Protein AF-A0A2G9F068-F1 (afdb_monomer)

Sequence (150 aa):
WYRDNKIIYKGRNAAIDIEVYILIDDNSIQNKVINFDNELIIAIENDRDIVKKQYQSYKEIEIFYPTNEEIKEKKNIGDIQREIFSNLLEKKIALNNLEKLKVIISNSMKIFHELSIYLLVYIIDKILIEKFTEGKEIKMFMIFSNELAE

Solvent-accessible surface area (backbone atoms only — not comparable to full-atom values): 8953 Å² total; per-residue (Å²): 121,52,75,53,79,45,79,45,70,70,75,95,48,85,40,80,47,74,53,76,50,77,83,71,65,65,78,63,47,60,97,58,89,81,89,75,71,65,46,81,43,81,46,36,53,87,44,44,70,58,56,62,63,51,70,66,91,32,50,77,46,80,45,65,71,72,50,72,83,79,53,72,88,79,95,55,63,55,64,53,50,46,53,52,43,50,52,50,53,50,48,64,52,67,73,48,86,60,56,46,36,30,39,37,34,44,59,35,52,62,45,46,74,60,32,58,58,71,56,55,52,50,54,50,52,51,50,47,50,52,34,48,54,72,72,25,37,38,43,36,34,39,28,26,58,77,63,78,80,128

Foldseek 3Di:
DDWDWDFDPPDPDTDIDIDDDDDDPCVLCPPPDQPAAADEAEAAPVCVVVLCPPPVVAAEDEAEQDDVVLQDDDPPRLVSSLVSSLCVVCVVLVVDPDQGHEYEYPQVVVVCVSPPPVSVVVSVVVSSNVCVSVNHHYYYYYYHYPDPDD

Secondary str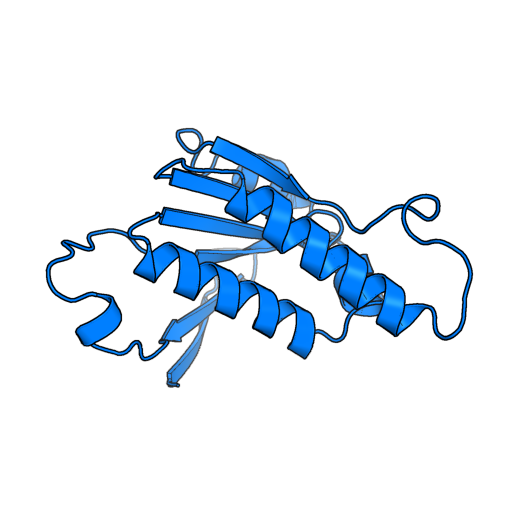ucture (DSSP, 8-state):
-EEEEEEEEETTEEEEEEEEE----HHHHTT-------EEEEEEGGGHHHHHHTTTTSEEEEE-PPPTTTSPPPS-HHHHHHHHHHHHHHHHHHT---SEEEEEE--HHHHHHHS-HHHHHHHHHHHHHHHHHTT-EEEEEEEE-SS---

Organism: NCBI:txid76859

pLDDT: mean 76.11, std 14.6, range [32.03, 93.12]

Nearest PDB structures (foldseek):
  8fwj-assembly1_A  TM=5.158E-01  e=3.116E-01  Cereibacter sphaeroides
  4dug-assembly1_F  TM=5.198E-01  e=4.311E-01  Synechococcus elongatus PCC 7942 = FACHB-805
  7wdc-assembly1_A  TM=4.248E-01  e=2.252E-01  Synechococcus elongatus PCC 7942 = FACHB-805
  8dba-assembly1_K  TM=4.323E-01  e=2.403E-01  Cereibacter sphaeroides
  7s65-assembly1_F  TM=4.777E-01  e=4.909E-01  Synechococcus elongatus

Structure (mmCIF, N/CA/C/O backbone):
data_AF-A0A2G9F068-F1
#
_entry.id   AF-A0A2G9F068-F1
#
loop_
_atom_site.group_PDB
_atom_site.id
_atom_site.type_symbol
_atom_site.label_atom_id
_atom_site.label_alt_id
_atom_site.label_comp_id
_atom_site.label_asym_id
_atom_site.label_entity_id
_atom_site.label_seq_id
_atom_site.pdbx_PDB_ins_code
_atom_site.Cartn_x
_atom_site.Cartn_y
_atom_site.Cartn_z
_atom_site.occupancy
_atom_site.B_iso_or_equiv
_atom_site.auth_seq_id
_atom_site.auth_comp_id
_atom_site.auth_asym_id
_atom_site.auth_atom_id
_atom_site.pdbx_PDB_model_num
ATOM 1 N N . TRP A 1 1 ? -5.484 -18.565 4.789 1.00 40.03 1 TRP A N 1
ATOM 2 C CA . TRP A 1 1 ? -5.149 -18.173 3.410 1.00 40.03 1 TRP A CA 1
ATOM 3 C C . TRP A 1 1 ? -6.178 -18.770 2.467 1.00 40.03 1 TRP A C 1
ATOM 5 O O . TRP A 1 1 ? -6.147 -19.972 2.234 1.00 40.03 1 TRP A O 1
ATOM 15 N N . TYR A 1 2 ? -7.111 -17.957 1.979 1.00 32.03 2 TYR A N 1
ATOM 16 C CA . TYR A 1 2 ? -7.988 -18.299 0.856 1.00 32.03 2 TYR A CA 1
ATOM 17 C C . TYR A 1 2 ? -7.828 -17.179 -0.174 1.00 32.03 2 TYR A C 1
ATOM 19 O O . TYR A 1 2 ? -7.865 -16.005 0.198 1.00 32.03 2 TYR A O 1
ATOM 27 N N . ARG A 1 3 ? -7.547 -17.539 -1.427 1.00 36.66 3 ARG A N 1
ATOM 28 C CA . ARG A 1 3 ? -7.298 -16.595 -2.520 1.00 36.66 3 ARG A CA 1
ATOM 29 C C . ARG A 1 3 ? -8.300 -16.902 -3.618 1.00 36.66 3 ARG A C 1
ATOM 31 O O . ARG A 1 3 ? -8.173 -17.942 -4.264 1.00 36.66 3 ARG A O 1
ATOM 38 N N . ASP A 1 4 ? -9.275 -16.022 -3.800 1.00 37.97 4 ASP A N 1
ATOM 39 C CA . ASP A 1 4 ? -10.173 -16.085 -4.948 1.00 37.97 4 ASP A CA 1
ATOM 40 C C . ASP A 1 4 ? -9.622 -15.145 -6.025 1.00 37.97 4 ASP A C 1
ATOM 42 O O . ASP A 1 4 ? -9.428 -13.951 -5.795 1.00 37.97 4 ASP A O 1
ATOM 46 N N . ASN A 1 5 ? -9.264 -15.703 -7.179 1.00 41.88 5 ASN A N 1
ATOM 47 C CA . ASN A 1 5 ? -8.750 -14.933 -8.306 1.00 41.88 5 ASN A CA 1
ATOM 48 C C . ASN A 1 5 ? -9.855 -14.875 -9.355 1.00 41.88 5 ASN A C 1
ATOM 50 O O . ASN A 1 5 ? -10.078 -15.861 -10.066 1.00 41.88 5 ASN A O 1
ATOM 54 N N . LYS A 1 6 ? -10.519 -13.727 -9.498 1.00 38.78 6 LYS A N 1
ATOM 55 C CA . LYS A 1 6 ? -11.554 -13.549 -10.515 1.00 38.78 6 LYS A CA 1
ATOM 56 C C . LYS A 1 6 ? -11.102 -12.513 -11.534 1.00 38.78 6 LYS A C 1
ATOM 58 O O . LYS A 1 6 ? -10.928 -11.337 -11.234 1.00 38.78 6 LYS A O 1
ATOM 63 N N . ILE A 1 7 ? -10.930 -12.946 -12.780 1.00 43.72 7 ILE A N 1
ATOM 64 C CA . ILE A 1 7 ? -10.755 -12.012 -13.896 1.00 43.72 7 ILE A CA 1
ATOM 65 C C . ILE A 1 7 ? -12.129 -11.402 -14.180 1.00 43.72 7 ILE A C 1
ATOM 67 O O . ILE A 1 7 ? -13.059 -12.117 -14.561 1.00 43.72 7 ILE A O 1
ATOM 71 N N . ILE A 1 8 ? -12.271 -10.091 -13.981 1.00 44.38 8 ILE A N 1
ATOM 72 C CA . ILE A 1 8 ? -13.514 -9.365 -14.251 1.00 44.38 8 ILE A CA 1
ATOM 73 C C . ILE A 1 8 ? -13.273 -8.436 -15.438 1.00 44.38 8 ILE A C 1
ATOM 75 O O . ILE A 1 8 ? -12.503 -7.480 -15.372 1.00 44.38 8 ILE A O 1
ATOM 79 N N . TYR A 1 9 ? -13.980 -8.682 -16.538 1.00 38.69 9 TYR A N 1
ATOM 80 C CA . TYR A 1 9 ? -14.000 -7.764 -17.673 1.00 38.69 9 TYR A CA 1
ATOM 81 C C . TYR A 1 9 ? -14.960 -6.603 -17.386 1.00 38.69 9 TYR A C 1
ATOM 83 O O . TYR A 1 9 ? -16.165 -6.701 -17.624 1.00 38.69 9 TYR A O 1
ATOM 91 N N . LYS A 1 10 ? -14.435 -5.479 -16.883 1.00 45.28 10 LYS A N 1
ATOM 92 C CA . LYS A 1 10 ? -15.170 -4.204 -16.823 1.00 45.28 10 LYS A CA 1
ATOM 93 C C . LYS A 1 10 ? -14.991 -3.459 -18.157 1.00 45.28 10 LYS A C 1
ATOM 95 O O . LYS A 1 10 ? -14.182 -2.545 -18.275 1.00 45.28 10 LYS A O 1
ATOM 100 N N . GLY A 1 11 ? -15.739 -3.858 -19.190 1.00 61.34 11 GLY A N 1
ATOM 101 C CA . GLY A 1 11 ? -15.686 -3.228 -20.522 1.00 61.34 11 GLY A CA 1
ATOM 102 C C . GLY A 1 11 ? -14.515 -3.714 -21.394 1.00 61.34 11 GLY A C 1
ATOM 103 O O . GLY A 1 11 ? -14.307 -4.917 -21.512 1.00 61.34 11 GLY A O 1
ATOM 104 N N . ARG A 1 12 ? -13.773 -2.798 -22.049 1.00 43.53 12 ARG A N 1
ATOM 105 C CA . ARG A 1 12 ? -12.632 -3.131 -22.943 1.00 43.53 12 ARG A CA 1
ATOM 106 C C . ARG A 1 12 ? -11.307 -3.417 -22.222 1.00 43.53 12 ARG A C 1
ATOM 108 O O . ARG A 1 12 ? -10.381 -3.888 -22.873 1.00 43.53 12 ARG A O 1
ATOM 115 N N . ASN A 1 13 ? -11.215 -3.160 -20.919 1.00 47.53 13 ASN A N 1
ATOM 116 C CA . ASN A 1 13 ? -9.987 -3.370 -20.158 1.00 47.53 13 ASN A CA 1
ATOM 117 C C . ASN A 1 13 ? -10.151 -4.612 -19.279 1.00 47.53 13 ASN A C 1
ATOM 119 O O . ASN A 1 13 ? -11.079 -4.692 -18.471 1.00 47.53 13 ASN A O 1
ATOM 123 N N . ALA A 1 14 ? -9.267 -5.593 -19.459 1.00 50.03 14 ALA A N 1
ATOM 124 C CA . ALA A 1 14 ? -9.176 -6.721 -18.545 1.00 50.03 14 ALA A CA 1
ATOM 125 C C . ALA A 1 14 ? -8.676 -6.198 -17.193 1.00 50.03 14 ALA A C 1
ATOM 127 O O . ALA A 1 14 ? -7.595 -5.619 -17.120 1.00 50.03 14 ALA A O 1
ATOM 128 N N . ALA A 1 15 ? -9.472 -6.384 -16.143 1.00 52.00 15 ALA A N 1
ATOM 129 C CA . ALA A 1 15 ? -9.065 -6.109 -14.775 1.00 52.00 15 ALA A CA 1
ATOM 130 C C . ALA A 1 15 ? -8.929 -7.441 -14.031 1.00 52.00 15 ALA A C 1
ATOM 132 O O . ALA A 1 15 ? -9.755 -8.348 -14.174 1.00 52.00 15 ALA A O 1
ATOM 133 N N . ILE A 1 16 ? -7.860 -7.564 -13.254 1.00 52.06 16 ILE A N 1
ATOM 134 C CA . ILE A 1 16 ? -7.655 -8.683 -12.343 1.00 52.06 16 ILE A CA 1
ATOM 135 C C . ILE A 1 16 ? -8.119 -8.203 -10.970 1.00 52.06 16 ILE A C 1
ATOM 137 O O . ILE A 1 16 ? -7.528 -7.274 -10.426 1.00 52.06 16 ILE A O 1
ATOM 141 N N . ASP A 1 17 ? -9.184 -8.811 -10.450 1.00 50.34 17 ASP A N 1
ATOM 142 C CA . ASP A 1 17 ? -9.661 -8.576 -9.089 1.00 50.34 17 ASP A CA 1
ATOM 143 C C . ASP A 1 17 ? -9.165 -9.738 -8.218 1.00 50.34 17 ASP A C 1
ATOM 145 O O . ASP A 1 17 ? -9.440 -10.910 -8.510 1.00 50.34 17 ASP A O 1
ATOM 149 N N . ILE A 1 18 ? -8.335 -9.434 -7.220 1.00 55.59 18 ILE A N 1
ATOM 150 C CA . ILE A 1 18 ? -7.758 -10.431 -6.311 1.00 55.59 18 ILE A CA 1
ATOM 151 C C . ILE A 1 18 ? -8.239 -10.081 -4.915 1.00 55.59 18 ILE A C 1
ATOM 153 O O . ILE A 1 18 ? -7.778 -9.106 -4.325 1.00 55.59 18 ILE A O 1
ATOM 157 N N . GLU A 1 19 ? -9.109 -10.923 -4.370 1.00 56.97 19 GLU A N 1
ATOM 158 C CA . GLU A 1 19 ? -9.497 -10.843 -2.969 1.00 56.97 19 GLU A CA 1
ATOM 159 C C . GLU A 1 19 ? -8.625 -11.805 -2.157 1.00 56.97 19 GLU A C 1
ATOM 161 O O . GLU A 1 19 ? -8.617 -13.026 -2.370 1.00 56.97 19 GLU A O 1
ATOM 166 N N . VAL A 1 20 ? -7.852 -11.246 -1.225 1.00 60.38 20 VAL A N 1
ATOM 167 C CA . VAL A 1 20 ? -7.012 -12.014 -0.302 1.00 60.38 20 VAL A CA 1
ATOM 168 C C . VAL A 1 20 ? -7.621 -11.949 1.088 1.00 60.38 20 VAL A C 1
ATOM 170 O O . VAL A 1 20 ? -7.697 -10.885 1.696 1.00 60.38 20 VAL A O 1
ATOM 173 N N . TYR A 1 21 ? -8.001 -13.111 1.617 1.00 65.25 21 TYR A N 1
ATOM 174 C CA . TYR A 1 21 ? -8.507 -13.228 2.980 1.00 65.25 21 TYR A CA 1
ATOM 175 C C . TYR A 1 21 ? -7.372 -13.628 3.924 1.00 65.25 21 TYR A C 1
ATOM 177 O O . TYR A 1 21 ? -6.832 -14.746 3.853 1.00 65.25 21 TYR A O 1
ATOM 185 N N . ILE A 1 22 ? -7.018 -12.706 4.818 1.00 65.31 22 ILE A N 1
ATOM 186 C CA . ILE A 1 22 ? -5.992 -12.897 5.843 1.00 65.31 22 ILE A CA 1
ATOM 187 C C . ILE A 1 22 ? -6.681 -13.270 7.156 1.00 65.31 22 ILE A C 1
ATOM 189 O O . ILE A 1 22 ? -7.588 -12.581 7.612 1.00 65.31 22 ILE A O 1
ATOM 193 N N . LEU A 1 23 ? -6.253 -14.381 7.759 1.00 70.38 23 LEU A N 1
ATOM 194 C CA . LEU A 1 23 ? -6.717 -14.777 9.087 1.00 70.38 23 LEU A CA 1
ATOM 195 C C . LEU A 1 23 ? -5.936 -13.972 10.125 1.00 70.38 23 LEU A C 1
ATOM 197 O O . LEU A 1 23 ? -4.707 -14.037 10.151 1.00 70.38 23 LEU A O 1
ATOM 201 N N . ILE A 1 24 ? -6.650 -13.231 10.962 1.00 74.38 24 ILE A N 1
ATOM 202 C CA . ILE A 1 24 ? -6.091 -12.430 12.051 1.00 74.38 24 ILE A CA 1
ATOM 203 C C . ILE A 1 24 ? -6.559 -13.058 13.365 1.00 74.38 24 ILE A C 1
ATOM 205 O O . ILE A 1 24 ? -7.681 -13.546 13.444 1.00 74.38 24 ILE A O 1
ATOM 209 N N . ASP A 1 25 ? -5.690 -13.082 14.376 1.00 79.12 25 ASP A N 1
ATOM 210 C CA . ASP A 1 25 ? -6.057 -13.542 15.718 1.00 79.12 25 ASP A CA 1
ATOM 211 C C . ASP A 1 25 ? -7.170 -12.648 16.288 1.00 79.12 25 ASP A C 1
ATOM 213 O O . ASP A 1 25 ? -7.002 -11.427 16.364 1.00 79.12 25 ASP A O 1
ATOM 217 N N . ASP A 1 26 ? -8.276 -13.255 16.722 1.00 77.25 26 ASP A N 1
ATOM 218 C CA . ASP A 1 26 ? -9.421 -12.572 17.331 1.00 77.25 26 ASP A CA 1
ATOM 219 C C . ASP A 1 26 ? -8.997 -11.670 18.503 1.00 77.25 26 ASP A C 1
ATOM 221 O O . ASP A 1 26 ? -9.555 -10.586 18.687 1.00 77.25 26 ASP A O 1
ATOM 225 N N . ASN A 1 27 ? -7.951 -12.046 19.251 1.00 83.69 27 ASN A N 1
ATOM 226 C CA . ASN A 1 27 ? -7.401 -11.216 20.329 1.00 83.69 27 ASN A CA 1
ATOM 227 C C . ASN A 1 27 ? -6.825 -9.888 19.811 1.00 83.69 27 ASN A C 1
ATOM 229 O O . ASN A 1 27 ? -6.881 -8.869 20.501 1.00 83.69 27 ASN A O 1
ATOM 233 N N . SER A 1 28 ? -6.293 -9.869 18.585 1.00 78.56 28 SER A N 1
ATOM 234 C CA . SER A 1 28 ? -5.694 -8.672 17.972 1.00 78.56 28 SER A CA 1
ATOM 235 C C . SER A 1 28 ? -6.737 -7.611 17.611 1.00 78.56 28 SER A C 1
ATOM 237 O O . SER A 1 28 ? -6.413 -6.422 17.503 1.00 78.56 28 SER A O 1
ATOM 239 N N . ILE A 1 29 ? -7.997 -8.021 17.459 1.00 78.00 29 ILE A N 1
ATOM 240 C CA . ILE A 1 29 ? -9.133 -7.153 17.123 1.00 78.00 29 ILE A CA 1
ATOM 241 C C . ILE A 1 29 ? -10.198 -7.105 18.223 1.00 78.00 29 ILE A C 1
ATOM 243 O O . ILE A 1 29 ? -11.232 -6.456 18.063 1.00 78.00 29 ILE A O 1
ATOM 247 N N . GLN A 1 30 ? -9.938 -7.747 19.362 1.00 78.62 30 GLN A N 1
ATOM 248 C CA . GLN A 1 30 ? -10.868 -7.801 20.477 1.00 78.62 30 GLN A CA 1
ATOM 249 C C . GLN A 1 30 ? -11.232 -6.382 20.938 1.00 78.62 30 GLN A C 1
ATOM 251 O O . GLN A 1 30 ? -10.366 -5.532 21.150 1.00 78.62 30 GLN A O 1
ATOM 256 N N . ASN A 1 31 ? -12.533 -6.130 21.099 1.00 79.44 31 ASN A N 1
ATOM 257 C CA . ASN A 1 31 ? -13.112 -4.834 21.482 1.00 79.44 31 ASN A CA 1
ATOM 258 C C . ASN A 1 31 ? -12.951 -3.696 20.453 1.00 79.44 31 ASN A C 1
ATOM 260 O O . ASN A 1 31 ? -13.202 -2.539 20.794 1.00 79.44 31 ASN A O 1
ATOM 264 N N . LYS A 1 32 ? -12.571 -3.988 19.203 1.00 79.00 32 LYS A N 1
ATOM 265 C CA . LYS A 1 32 ? -12.544 -2.999 18.113 1.00 79.00 32 LYS A CA 1
ATOM 266 C C . LYS A 1 32 ? -13.790 -3.150 17.246 1.00 79.00 32 LYS A C 1
ATOM 268 O O . LYS A 1 32 ? -14.153 -4.253 16.852 1.00 79.00 32 LYS A O 1
ATOM 273 N N . VAL A 1 33 ? -14.442 -2.031 16.933 1.00 79.38 33 VAL A N 1
ATOM 274 C CA . VAL A 1 33 ? -15.490 -1.990 15.905 1.00 79.38 33 VAL A CA 1
ATOM 275 C C . VAL A 1 33 ? -14.801 -1.695 14.584 1.00 79.38 33 VAL A C 1
ATOM 277 O O . VAL A 1 33 ? -14.407 -0.559 14.335 1.00 79.38 33 VAL A O 1
ATOM 280 N N . ILE A 1 34 ? -14.617 -2.726 13.765 1.00 79.38 34 ILE A N 1
ATOM 281 C CA . ILE A 1 34 ? -13.992 -2.589 12.451 1.00 79.38 34 ILE A CA 1
ATOM 282 C C . ILE A 1 34 ? -15.099 -2.564 11.398 1.00 79.38 34 ILE A C 1
ATOM 284 O O . ILE A 1 34 ? -15.810 -3.547 11.211 1.00 79.38 34 ILE A O 1
ATOM 288 N N . ASN A 1 35 ? -15.277 -1.412 10.755 1.00 85.44 35 ASN A N 1
ATOM 289 C CA . ASN A 1 35 ? -16.288 -1.160 9.721 1.00 85.44 35 ASN A CA 1
ATOM 290 C C . ASN A 1 35 ? -15.663 -0.611 8.427 1.00 85.44 35 ASN A C 1
ATOM 292 O O . ASN A 1 35 ? -16.292 0.162 7.703 1.00 85.44 35 ASN A O 1
ATOM 296 N N . PHE A 1 36 ? -14.409 -0.974 8.181 1.00 85.62 36 PHE A N 1
ATOM 297 C CA . PHE A 1 36 ? -13.628 -0.568 7.026 1.00 85.62 36 PHE A CA 1
ATOM 298 C C . PHE A 1 36 ? -12.808 -1.754 6.520 1.00 85.62 36 PHE A C 1
ATOM 300 O O . PHE A 1 36 ? -12.497 -2.669 7.282 1.00 85.62 36 PHE A O 1
ATOM 307 N N . ASP A 1 37 ? -12.396 -1.666 5.260 1.00 83.56 37 ASP A N 1
ATOM 308 C CA . ASP A 1 37 ? -11.510 -2.634 4.625 1.00 83.56 37 ASP A CA 1
ATOM 309 C C . ASP A 1 37 ? -10.174 -1.978 4.293 1.00 83.56 37 ASP A C 1
ATOM 311 O O . ASP A 1 37 ? -10.122 -0.820 3.869 1.00 83.56 37 ASP A O 1
ATOM 315 N N . ASN A 1 38 ? -9.091 -2.732 4.431 1.00 87.75 38 ASN A N 1
ATOM 316 C CA . ASN A 1 38 ? -7.801 -2.346 3.877 1.00 87.75 38 ASN A CA 1
ATOM 317 C C . ASN A 1 38 ? -7.640 -2.995 2.504 1.00 87.75 38 ASN A C 1
ATOM 319 O O . ASN A 1 38 ? -7.967 -4.164 2.327 1.00 87.75 38 ASN A O 1
ATOM 323 N N . GLU A 1 39 ? -7.146 -2.235 1.530 1.00 85.56 39 GLU A N 1
ATOM 324 C CA . GLU A 1 39 ? -7.104 -2.668 0.130 1.00 85.56 39 GLU A CA 1
ATOM 325 C C . GLU A 1 39 ? -5.723 -2.440 -0.477 1.00 85.56 39 GLU A C 1
ATOM 327 O O . GLU A 1 39 ? -5.100 -1.394 -0.263 1.00 85.56 39 GLU A O 1
ATOM 332 N N . LEU A 1 40 ? -5.293 -3.396 -1.300 1.00 85.81 40 LEU A N 1
ATOM 333 C CA . LEU A 1 40 ? -4.223 -3.221 -2.272 1.00 85.81 40 LEU A CA 1
ATOM 334 C C . LEU A 1 40 ? -4.838 -3.153 -3.670 1.00 85.81 40 LEU A C 1
ATOM 336 O O . LEU A 1 40 ? -5.468 -4.103 -4.124 1.00 85.81 40 LEU A O 1
ATOM 340 N N . ILE A 1 41 ? -4.615 -2.045 -4.364 1.00 85.06 41 ILE A N 1
ATOM 341 C CA . ILE A 1 41 ? -5.124 -1.792 -5.707 1.00 85.06 41 ILE A CA 1
ATOM 342 C C . ILE A 1 41 ? -3.938 -1.707 -6.662 1.00 85.06 41 ILE A C 1
ATOM 344 O O . ILE A 1 41 ? -2.997 -0.939 -6.451 1.00 85.06 41 ILE A O 1
ATOM 348 N N . ILE A 1 42 ? -3.987 -2.491 -7.735 1.00 83.31 42 ILE A N 1
ATOM 349 C CA . ILE A 1 42 ? -2.994 -2.456 -8.808 1.00 83.31 42 ILE A CA 1
ATOM 350 C C . ILE A 1 42 ? -3.564 -1.627 -9.955 1.00 83.31 42 ILE A C 1
ATOM 352 O O . ILE A 1 42 ? -4.684 -1.863 -10.405 1.00 83.31 42 ILE A O 1
ATOM 356 N N . ALA A 1 43 ? -2.787 -0.657 -10.422 1.00 85.69 43 ALA A N 1
ATOM 357 C CA . ALA A 1 43 ? -3.153 0.239 -11.508 1.00 85.69 43 ALA A CA 1
ATOM 358 C C . ALA A 1 43 ? -1.982 0.414 -12.481 1.00 85.69 43 ALA A C 1
ATOM 360 O O . ALA A 1 43 ? -0.828 0.136 -12.146 1.00 85.69 43 ALA A O 1
ATOM 361 N N . ILE A 1 44 ? -2.279 0.915 -13.676 1.00 86.12 44 ILE A N 1
ATOM 362 C CA . ILE A 1 44 ? -1.266 1.377 -14.630 1.00 86.12 44 ILE A CA 1
ATOM 363 C C . ILE A 1 44 ? -1.225 2.905 -14.666 1.00 86.12 44 ILE A C 1
ATOM 365 O O . ILE A 1 44 ? -2.141 3.581 -14.203 1.00 86.12 44 ILE A O 1
ATOM 369 N N . GLU A 1 45 ? -0.157 3.460 -15.226 1.00 88.12 45 GLU A N 1
ATOM 370 C CA . GLU A 1 45 ? 0.075 4.904 -15.289 1.00 88.12 45 GLU A CA 1
ATOM 371 C C . GLU A 1 45 ? -1.074 5.668 -15.979 1.00 88.12 45 GLU A C 1
ATOM 373 O O . GLU A 1 45 ? -1.442 6.755 -15.537 1.00 88.12 45 GLU A O 1
ATOM 378 N N . ASN A 1 46 ? -1.723 5.071 -16.984 1.00 86.50 46 ASN A N 1
ATOM 379 C CA . ASN A 1 46 ? -2.919 5.618 -17.638 1.00 86.50 46 ASN A CA 1
ATOM 380 C C . ASN A 1 46 ? -4.099 5.825 -16.674 1.00 86.50 46 ASN A C 1
ATOM 382 O O . ASN A 1 46 ? -4.923 6.711 -16.897 1.00 86.50 46 ASN A O 1
ATOM 386 N N . ASP A 1 47 ? -4.175 5.046 -15.594 1.00 86.25 47 ASP A N 1
ATOM 387 C CA . ASP A 1 47 ? -5.228 5.145 -14.582 1.00 86.25 47 ASP A CA 1
ATOM 388 C C . ASP A 1 47 ? -4.856 6.104 -13.438 1.00 86.25 47 ASP A C 1
ATOM 390 O O . ASP A 1 47 ? -5.654 6.295 -12.517 1.00 86.25 47 ASP A O 1
ATOM 394 N N . ARG A 1 48 ? -3.674 6.746 -13.460 1.00 87.56 48 ARG A N 1
ATOM 395 C CA . ARG A 1 48 ? -3.177 7.594 -12.356 1.00 87.56 48 ARG A CA 1
ATOM 396 C C . ARG A 1 48 ? -4.172 8.677 -11.946 1.00 87.56 48 ARG A C 1
ATOM 398 O O . ARG A 1 48 ? -4.384 8.889 -10.752 1.00 87.56 48 ARG A O 1
ATOM 405 N N . ASP A 1 49 ? -4.806 9.348 -12.902 1.00 87.94 49 ASP A N 1
ATOM 406 C CA . ASP A 1 49 ? -5.793 10.393 -12.607 1.00 87.94 49 ASP A CA 1
ATOM 407 C C . ASP A 1 49 ? -7.057 9.831 -11.946 1.00 87.94 49 ASP A C 1
ATOM 409 O O . ASP A 1 49 ? -7.661 10.483 -11.089 1.00 87.94 49 ASP A O 1
ATOM 413 N N . ILE A 1 50 ? -7.449 8.608 -12.310 1.00 88.31 50 ILE A N 1
ATOM 414 C CA . ILE A 1 50 ? -8.562 7.891 -11.682 1.00 88.31 50 ILE A CA 1
ATOM 415 C C . ILE A 1 50 ? -8.172 7.517 -10.250 1.00 88.31 50 ILE A C 1
ATOM 417 O O . ILE A 1 50 ? -8.912 7.835 -9.318 1.00 88.31 50 ILE A O 1
ATOM 421 N N . VAL A 1 51 ? -6.982 6.940 -10.054 1.00 86.62 51 VAL A N 1
ATOM 422 C CA . VAL A 1 51 ? -6.421 6.607 -8.734 1.00 86.62 51 VAL A CA 1
ATOM 423 C C . VAL A 1 51 ? -6.356 7.842 -7.841 1.00 86.62 51 VAL A C 1
ATOM 425 O O . VAL A 1 51 ? -6.779 7.794 -6.689 1.00 86.62 51 VAL A O 1
ATOM 428 N N . LYS A 1 52 ? -5.893 8.987 -8.354 1.00 85.19 52 LYS A N 1
ATOM 429 C CA . LYS A 1 52 ? -5.844 10.249 -7.598 1.00 85.19 52 LYS A CA 1
ATOM 430 C C . LYS A 1 52 ? -7.228 10.747 -7.181 1.00 85.19 52 LYS A C 1
ATOM 432 O O . LYS A 1 52 ? -7.365 11.299 -6.092 1.00 85.19 52 LYS A O 1
ATOM 437 N N . LYS A 1 53 ? -8.261 10.508 -7.993 1.00 89.56 53 LYS A N 1
ATOM 438 C CA . LYS A 1 53 ? -9.654 10.851 -7.661 1.00 89.56 53 LYS A CA 1
ATOM 439 C C . LYS A 1 53 ? -10.319 9.882 -6.684 1.00 89.56 53 LYS A C 1
ATOM 441 O O . LYS A 1 53 ? -11.255 10.277 -5.991 1.00 89.56 53 LYS A O 1
ATOM 446 N N . GLN A 1 54 ? -9.851 8.642 -6.592 1.00 86.25 54 GLN A N 1
ATOM 447 C CA . GLN A 1 54 ? -10.321 7.713 -5.570 1.00 86.25 54 GLN A CA 1
ATOM 448 C C . GLN A 1 54 ? -9.803 8.115 -4.189 1.00 86.25 54 GLN A C 1
ATOM 450 O O . GLN A 1 54 ? -8.665 8.574 -4.039 1.00 86.25 54 GLN A O 1
ATOM 455 N N . TYR A 1 55 ? -10.659 7.937 -3.179 1.00 87.00 55 TYR A N 1
ATOM 456 C CA . TYR A 1 55 ? -10.326 8.193 -1.778 1.00 87.00 55 TYR A CA 1
ATOM 457 C 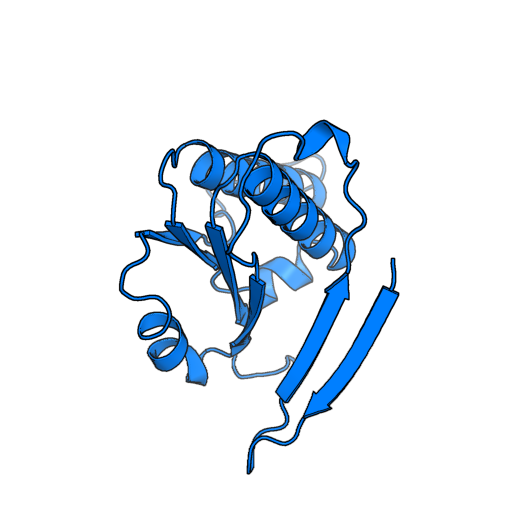C . TYR A 1 55 ? -9.762 9.608 -1.535 1.00 87.00 55 TYR A C 1
ATOM 459 O O . TYR A 1 55 ? -8.863 9.794 -0.724 1.00 87.00 55 TYR A O 1
ATOM 467 N N . GLN A 1 56 ? -10.292 10.628 -2.225 1.00 88.94 56 GLN A N 1
ATOM 468 C CA . GLN A 1 56 ? -9.835 12.026 -2.105 1.00 88.94 56 GLN A CA 1
ATOM 469 C C . GLN A 1 56 ? -9.899 12.593 -0.680 1.00 88.94 56 GLN A C 1
ATOM 471 O O . GLN A 1 56 ? -9.158 13.515 -0.355 1.00 88.94 56 GLN A O 1
ATOM 476 N N . SER A 1 57 ? -10.778 12.059 0.171 1.00 90.31 57 SER A N 1
ATOM 477 C CA . SER A 1 57 ? -10.883 12.454 1.579 1.00 90.31 57 SER A CA 1
ATOM 478 C C . SER A 1 57 ? -9.777 11.873 2.471 1.00 90.31 57 SER A C 1
ATOM 480 O O . SER A 1 57 ? -9.704 12.224 3.645 1.00 90.31 57 SER A O 1
ATOM 482 N N . TYR A 1 58 ? -8.951 10.959 1.955 1.00 92.06 58 TYR A N 1
ATOM 483 C CA . TYR A 1 58 ? -7.903 10.266 2.699 1.00 92.06 58 TYR A CA 1
ATOM 484 C C . TYR A 1 58 ? -6.618 11.075 2.600 1.00 92.06 58 TYR A C 1
ATOM 486 O O . TYR A 1 58 ? -6.363 11.759 1.604 1.00 92.06 58 TYR A O 1
ATOM 494 N N . LYS A 1 59 ? -5.759 10.978 3.616 1.00 92.12 59 LYS A N 1
ATOM 495 C CA . LYS A 1 59 ? -4.440 11.596 3.510 1.00 92.12 59 LYS A C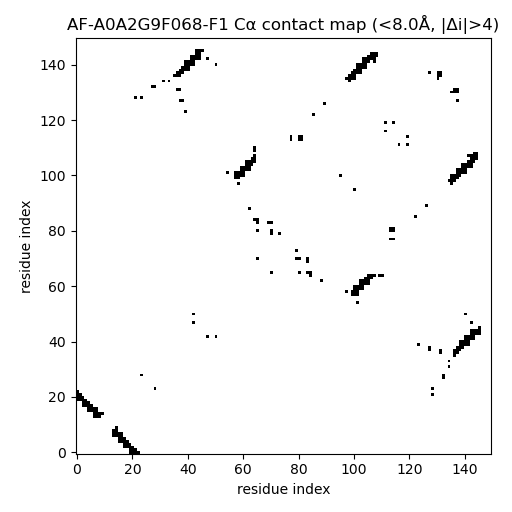A 1
ATOM 496 C C . LYS A 1 59 ? -3.614 10.837 2.483 1.00 92.12 59 LYS A C 1
ATOM 498 O O . LYS A 1 59 ? -3.311 9.668 2.684 1.00 92.12 59 LYS A O 1
ATOM 503 N N . GLU A 1 60 ? -3.224 11.516 1.414 1.00 92.25 60 GLU A N 1
ATOM 504 C CA . GLU A 1 60 ? -2.347 10.938 0.402 1.00 92.25 60 GLU A CA 1
ATOM 505 C C . GLU A 1 60 ? -0.876 11.048 0.824 1.00 92.25 60 GLU A C 1
ATOM 507 O O . GLU A 1 60 ? -0.403 12.121 1.220 1.00 92.25 60 GLU A O 1
ATOM 512 N N . ILE A 1 61 ? -0.157 9.931 0.726 1.00 90.88 61 ILE A N 1
ATOM 513 C CA . ILE A 1 61 ? 1.303 9.880 0.736 1.00 90.88 61 ILE A CA 1
ATOM 514 C C . ILE A 1 61 ? 1.786 9.152 -0.515 1.00 90.88 61 ILE A C 1
ATOM 516 O O . ILE A 1 61 ? 1.288 8.080 -0.853 1.00 90.88 61 ILE A O 1
ATOM 520 N N . GLU A 1 62 ? 2.775 9.724 -1.195 1.00 89.81 62 GLU A N 1
ATOM 521 C CA . GLU A 1 62 ? 3.408 9.090 -2.349 1.00 89.81 62 GLU A CA 1
ATOM 522 C C . GLU A 1 62 ? 4.813 8.598 -1.982 1.00 89.81 62 GLU A C 1
ATOM 524 O O . GLU A 1 62 ? 5.600 9.264 -1.288 1.00 89.81 62 GLU A O 1
ATOM 529 N N . ILE A 1 63 ? 5.099 7.374 -2.406 1.00 88.44 63 ILE A N 1
ATOM 530 C CA . ILE A 1 63 ? 6.314 6.628 -2.125 1.00 88.44 63 ILE A CA 1
ATOM 531 C C . ILE A 1 63 ? 6.897 6.192 -3.461 1.00 88.44 63 ILE A C 1
ATOM 533 O O . ILE A 1 63 ? 6.197 5.706 -4.347 1.00 88.44 63 ILE A O 1
ATOM 537 N N . PHE A 1 64 ? 8.202 6.382 -3.590 1.00 84.94 64 PHE A N 1
ATOM 538 C CA . PHE A 1 64 ? 8.968 6.047 -4.777 1.00 84.94 64 PHE A CA 1
ATOM 539 C C . PHE A 1 64 ? 10.064 5.065 -4.386 1.00 84.94 64 PHE A C 1
ATOM 541 O O . PHE A 1 64 ? 10.448 4.982 -3.216 1.00 84.94 64 PHE A O 1
ATOM 548 N N . TYR A 1 65 ? 10.582 4.338 -5.373 1.00 80.56 65 TYR A N 1
ATOM 549 C CA . TYR A 1 65 ? 11.808 3.576 -5.178 1.00 80.56 65 TYR A CA 1
ATOM 550 C C . TYR A 1 65 ? 12.949 4.508 -4.727 1.00 80.56 65 TYR A C 1
ATOM 552 O O 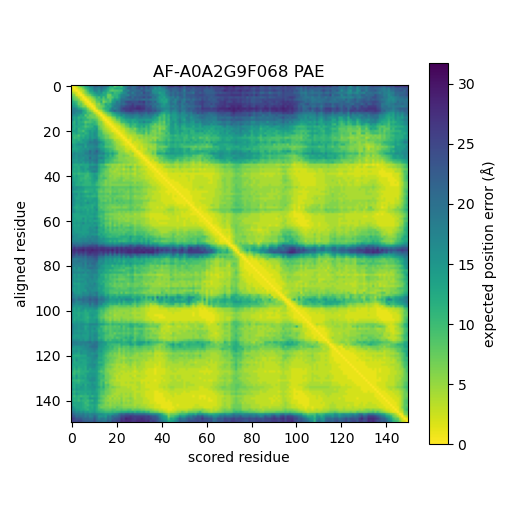. TYR A 1 65 ? 13.034 5.617 -5.270 1.00 80.56 65 TYR A O 1
ATOM 560 N N . PRO A 1 66 ? 13.817 4.095 -3.781 1.00 79.00 66 PRO A N 1
ATOM 561 C CA . PRO A 1 66 ? 14.858 4.966 -3.254 1.00 79.00 66 PRO A CA 1
ATOM 562 C C . PRO A 1 66 ? 15.805 5.429 -4.365 1.00 79.00 66 PRO A C 1
ATOM 564 O O . PRO A 1 66 ? 16.100 4.699 -5.319 1.00 79.00 66 PRO A O 1
ATOM 567 N N . THR A 1 67 ? 16.271 6.664 -4.247 1.00 78.25 67 THR A N 1
ATOM 568 C CA . THR A 1 67 ? 17.255 7.261 -5.151 1.00 78.25 67 THR A CA 1
ATOM 569 C C . THR A 1 67 ? 18.636 6.638 -4.953 1.00 78.25 67 THR A C 1
ATOM 571 O O . THR A 1 67 ? 18.945 6.083 -3.901 1.00 78.25 67 THR A O 1
ATOM 574 N N . ASN A 1 68 ? 19.511 6.769 -5.954 1.00 75.00 68 ASN A N 1
ATOM 575 C CA . ASN A 1 68 ? 20.891 6.286 -5.840 1.00 75.00 68 ASN A CA 1
ATOM 576 C C . ASN A 1 68 ? 21.654 6.959 -4.685 1.00 75.00 68 ASN A C 1
ATOM 578 O O . ASN A 1 68 ? 22.546 6.346 -4.120 1.00 75.00 68 ASN A O 1
ATOM 582 N N . GLU A 1 69 ? 21.301 8.193 -4.312 1.00 76.81 69 GLU A N 1
ATOM 583 C CA . GLU A 1 69 ? 21.904 8.890 -3.168 1.00 76.81 69 GLU A CA 1
ATOM 584 C C . GLU A 1 69 ? 21.455 8.300 -1.823 1.00 76.81 69 GLU A C 1
ATOM 586 O O . GLU A 1 69 ? 22.254 8.194 -0.890 1.00 76.81 69 GLU A O 1
ATOM 591 N N . GLU A 1 70 ? 20.192 7.867 -1.728 1.00 74.00 70 GLU A N 1
ATOM 592 C CA . GLU A 1 70 ? 19.668 7.143 -0.562 1.00 74.00 70 GLU A CA 1
ATOM 593 C C . GLU A 1 70 ? 20.292 5.740 -0.437 1.00 74.00 70 GLU A C 1
ATOM 595 O O . GLU A 1 70 ? 20.371 5.196 0.665 1.00 74.00 70 GLU A O 1
ATOM 600 N N . ILE A 1 71 ? 20.794 5.177 -1.541 1.00 73.38 71 ILE A N 1
ATOM 601 C CA . ILE A 1 71 ? 21.426 3.855 -1.623 1.00 73.38 71 ILE A CA 1
ATOM 602 C C . ILE A 1 71 ? 22.965 4.007 -1.618 1.00 73.38 71 ILE A C 1
ATOM 604 O O . ILE A 1 71 ? 23.607 4.034 -2.665 1.00 73.38 71 ILE A O 1
ATOM 608 N N . LYS A 1 72 ? 23.594 4.089 -0.435 1.00 70.88 72 LYS A N 1
ATOM 609 C CA . LYS A 1 72 ? 25.073 4.164 -0.308 1.00 70.88 72 LYS A CA 1
ATOM 610 C C . LYS A 1 72 ? 25.794 2.867 -0.750 1.00 70.88 72 LYS A C 1
ATOM 612 O O . LYS A 1 72 ? 25.246 1.773 -0.649 1.00 70.88 72 LYS A O 1
ATOM 617 N N . GLU A 1 73 ? 27.037 3.008 -1.235 1.00 63.50 73 GLU A N 1
ATOM 618 C CA . GLU A 1 73 ? 27.830 1.986 -1.958 1.00 63.50 73 GLU A CA 1
ATOM 619 C C . GLU A 1 73 ? 28.171 0.678 -1.184 1.00 63.50 73 GLU A C 1
ATOM 621 O O . GLU A 1 73 ? 28.179 0.621 0.042 1.00 63.50 73 GLU A O 1
ATOM 626 N N . LYS A 1 74 ? 28.440 -0.398 -1.950 1.00 63.88 74 LYS A N 1
ATOM 627 C CA . LYS A 1 74 ? 28.007 -1.808 -1.753 1.00 63.88 74 LYS A CA 1
ATOM 628 C C . LYS A 1 74 ? 28.781 -2.729 -0.782 1.00 63.88 74 LYS A C 1
ATOM 630 O O . LYS A 1 74 ? 30.002 -2.664 -0.673 1.00 63.88 74 LYS A O 1
ATOM 635 N N . LYS A 1 75 ? 28.057 -3.789 -0.350 1.00 55.97 75 LYS A N 1
ATOM 636 C CA . LYS A 1 75 ? 28.497 -5.217 -0.362 1.00 55.97 75 LYS A CA 1
ATOM 637 C C . LYS A 1 75 ? 27.484 -6.220 -0.983 1.00 55.97 75 LYS A C 1
ATOM 639 O O . LYS A 1 75 ? 27.915 -7.272 -1.433 1.00 55.97 75 LYS A O 1
ATOM 644 N N . ASN A 1 76 ? 26.200 -5.876 -1.152 1.00 72.31 76 ASN A N 1
ATOM 645 C CA . ASN A 1 76 ? 25.278 -6.481 -2.138 1.00 72.31 76 ASN A CA 1
ATOM 646 C C . ASN A 1 76 ? 24.127 -5.493 -2.417 1.00 72.31 76 ASN A C 1
ATOM 648 O O . ASN A 1 76 ? 23.412 -5.130 -1.490 1.00 72.31 76 ASN A O 1
ATOM 652 N N . ILE A 1 77 ? 23.979 -4.990 -3.651 1.00 72.62 77 ILE A N 1
ATOM 653 C CA . ILE A 1 77 ? 23.125 -3.809 -3.907 1.00 72.62 77 ILE A CA 1
ATOM 654 C C . ILE A 1 77 ? 21.628 -4.111 -3.755 1.00 72.62 77 ILE A C 1
ATOM 656 O O . ILE A 1 77 ? 20.911 -3.290 -3.196 1.00 72.62 77 ILE A O 1
ATOM 660 N N . GLY A 1 78 ? 21.177 -5.291 -4.195 1.00 73.38 78 GLY A N 1
ATOM 661 C CA . GLY A 1 78 ? 19.755 -5.645 -4.195 1.00 73.38 78 GLY A CA 1
ATOM 662 C C . GLY A 1 78 ? 19.193 -5.835 -2.786 1.00 73.38 78 GLY A C 1
ATOM 663 O O . GLY A 1 78 ? 18.090 -5.380 -2.499 1.00 73.38 78 GLY A O 1
ATOM 664 N N . ASP A 1 79 ? 19.968 -6.441 -1.883 1.00 73.69 79 ASP A N 1
ATOM 665 C CA . ASP A 1 79 ? 19.556 -6.636 -0.486 1.00 73.69 79 ASP A CA 1
ATOM 666 C C . ASP A 1 79 ? 19.506 -5.306 0.277 1.00 73.69 79 ASP A C 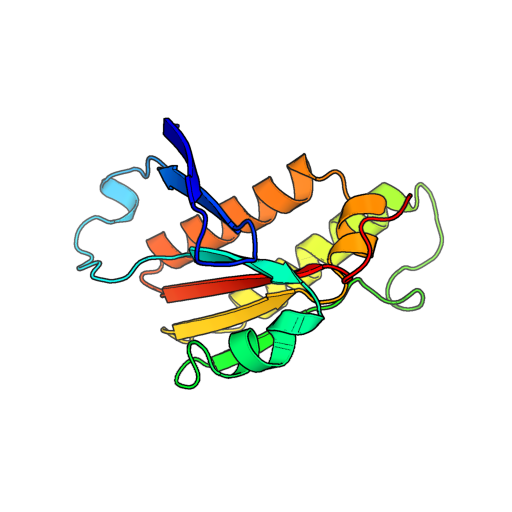1
ATOM 668 O O . ASP A 1 79 ? 18.535 -5.025 0.978 1.00 73.69 79 ASP A O 1
ATOM 672 N N . ILE A 1 80 ? 20.503 -4.440 0.065 1.00 76.00 80 ILE A N 1
ATOM 673 C CA . ILE A 1 80 ? 20.551 -3.100 0.667 1.00 76.00 80 ILE A CA 1
ATOM 674 C C . ILE A 1 80 ? 19.364 -2.256 0.189 1.00 76.00 80 ILE A C 1
ATOM 676 O O . ILE A 1 80 ? 18.695 -1.600 0.984 1.00 76.00 80 ILE A O 1
ATOM 680 N N . GLN A 1 81 ? 19.062 -2.293 -1.108 1.00 76.56 81 GLN A N 1
ATOM 681 C CA . GLN A 1 81 ? 17.925 -1.572 -1.672 1.00 76.56 81 GLN A CA 1
ATOM 682 C C . GLN A 1 81 ? 16.582 -2.057 -1.113 1.00 76.56 81 GLN A C 1
ATOM 684 O O . GLN A 1 81 ? 15.719 -1.230 -0.805 1.00 76.56 81 GLN A O 1
ATOM 689 N N . ARG A 1 82 ? 16.418 -3.376 -0.930 1.00 76.94 82 ARG A N 1
ATOM 690 C CA . ARG A 1 82 ? 15.233 -3.974 -0.290 1.00 76.94 82 ARG A CA 1
ATOM 691 C C . ARG A 1 82 ? 15.036 -3.453 1.116 1.00 76.94 82 ARG A C 1
ATOM 693 O O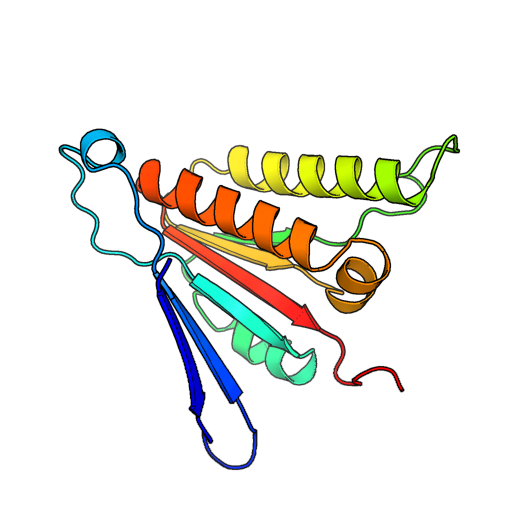 . ARG A 1 82 ? 13.940 -3.003 1.449 1.00 76.94 82 ARG A O 1
ATOM 700 N N . GLU A 1 83 ? 16.085 -3.487 1.923 1.00 78.50 83 GLU A N 1
ATOM 701 C CA . GLU A 1 83 ? 16.027 -3.029 3.305 1.00 78.50 83 GLU A CA 1
ATOM 702 C C . GLU A 1 83 ? 15.718 -1.527 3.389 1.00 78.50 83 GLU A C 1
ATOM 704 O O . GLU A 1 83 ? 14.848 -1.115 4.158 1.00 78.50 83 GLU A O 1
ATOM 709 N N . ILE A 1 84 ? 16.354 -0.701 2.551 1.00 79.75 84 ILE A N 1
ATOM 710 C CA . ILE A 1 84 ? 16.108 0.748 2.509 1.00 79.75 84 ILE A CA 1
ATOM 711 C C . ILE A 1 84 ? 14.664 1.049 2.108 1.00 79.75 84 ILE A C 1
ATOM 713 O O . ILE A 1 84 ? 14.004 1.841 2.784 1.00 79.75 84 ILE A O 1
ATOM 717 N N . PHE A 1 85 ? 14.153 0.422 1.044 1.00 82.69 85 PHE A N 1
ATOM 718 C CA . PHE A 1 85 ? 12.774 0.642 0.610 1.00 82.69 85 PHE A CA 1
ATOM 719 C C . PHE A 1 85 ? 11.769 0.201 1.676 1.00 82.69 85 PHE A C 1
ATOM 721 O O . PHE A 1 85 ? 10.855 0.960 1.990 1.00 82.69 85 PHE A O 1
ATOM 728 N N . SER A 1 86 ? 11.970 -0.977 2.275 1.00 79.44 86 SER A N 1
ATOM 729 C CA . SER A 1 86 ? 11.103 -1.497 3.343 1.00 79.44 86 SER A CA 1
ATOM 730 C C . SER A 1 86 ? 11.066 -0.536 4.527 1.00 79.44 86 SER A C 1
ATOM 732 O O . SER A 1 86 ? 9.994 -0.130 4.963 1.00 79.44 86 SER A O 1
ATOM 734 N N . ASN A 1 87 ? 12.236 -0.076 4.974 1.00 81.31 87 ASN A N 1
ATOM 735 C CA . ASN A 1 87 ? 12.350 0.897 6.053 1.00 81.31 87 ASN A CA 1
ATOM 736 C C . ASN A 1 87 ? 11.686 2.235 5.708 1.00 81.31 87 ASN A C 1
ATOM 738 O O . ASN A 1 87 ? 11.077 2.858 6.574 1.00 81.31 87 ASN A O 1
ATOM 742 N N . LEU A 1 88 ? 11.817 2.714 4.470 1.00 81.88 88 LEU A N 1
ATOM 743 C CA . LEU A 1 88 ? 11.202 3.967 4.035 1.00 81.88 88 LEU A CA 1
ATOM 744 C C . LEU A 1 88 ? 9.675 3.846 3.989 1.00 81.88 88 LEU A C 1
ATOM 746 O O . LEU A 1 88 ? 8.980 4.753 4.454 1.00 81.88 88 LEU A O 1
ATOM 750 N N . LEU A 1 89 ? 9.172 2.723 3.472 1.00 83.75 89 LEU A N 1
ATOM 751 C CA . LEU A 1 89 ? 7.753 2.393 3.410 1.00 83.75 89 LEU A CA 1
ATOM 752 C C . LEU A 1 89 ? 7.156 2.294 4.821 1.00 83.75 89 LEU A C 1
ATOM 754 O O . LEU A 1 89 ? 6.224 3.037 5.139 1.00 83.75 89 LEU A O 1
ATOM 758 N N . GLU A 1 90 ? 7.748 1.469 5.689 1.00 81.44 90 GLU A N 1
ATOM 759 C CA . GLU A 1 90 ? 7.329 1.313 7.085 1.00 81.44 90 GLU A CA 1
ATOM 760 C C . GLU A 1 90 ? 7.378 2.655 7.827 1.00 81.44 90 GLU A C 1
ATOM 762 O O . GLU A 1 90 ? 6.382 3.054 8.426 1.00 81.44 90 GLU A O 1
ATOM 767 N N . LYS A 1 91 ? 8.475 3.422 7.735 1.00 81.56 91 LYS A N 1
ATOM 768 C CA . LYS A 1 91 ? 8.598 4.721 8.424 1.00 81.56 91 LYS A CA 1
ATOM 769 C C . LYS A 1 91 ? 7.561 5.732 7.956 1.00 81.56 91 LYS A C 1
ATOM 771 O O . LYS A 1 91 ? 6.911 6.355 8.793 1.00 81.56 91 LYS A O 1
ATOM 776 N N . LYS A 1 92 ? 7.392 5.924 6.644 1.00 81.00 92 LYS A N 1
ATOM 777 C CA . LYS A 1 92 ? 6.429 6.910 6.122 1.00 81.00 92 LYS A CA 1
ATOM 778 C C . LYS A 1 92 ? 5.000 6.573 6.531 1.00 81.00 92 LYS A C 1
ATOM 780 O O . LYS A 1 92 ? 4.212 7.483 6.775 1.00 81.00 92 LYS A O 1
ATOM 785 N N . ILE A 1 93 ? 4.666 5.292 6.627 1.00 80.12 93 ILE A N 1
ATOM 786 C CA . ILE A 1 93 ? 3.321 4.853 6.998 1.00 80.12 93 ILE A CA 1
ATOM 787 C C . ILE A 1 93 ? 3.132 4.865 8.517 1.00 80.12 93 ILE A C 1
ATOM 789 O O . ILE A 1 93 ? 2.106 5.341 8.994 1.00 80.12 93 ILE A O 1
ATOM 793 N N . ALA A 1 94 ? 4.121 4.423 9.292 1.00 74.44 94 ALA A N 1
ATOM 794 C CA . ALA A 1 94 ? 4.071 4.422 10.753 1.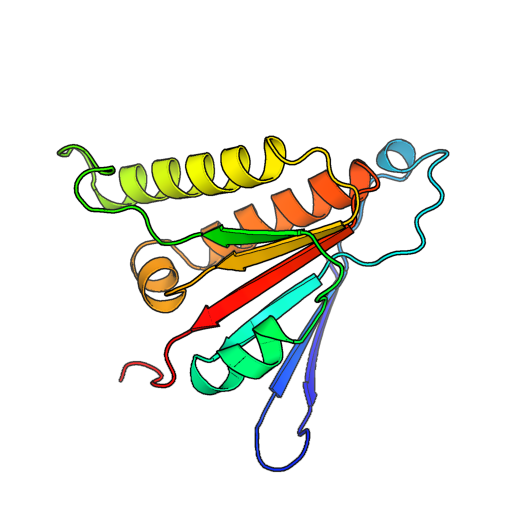00 74.44 94 ALA A CA 1
ATOM 795 C C . ALA A 1 94 ? 4.060 5.836 11.355 1.00 74.44 94 ALA A C 1
ATOM 797 O O . ALA A 1 94 ? 3.408 6.057 12.370 1.00 74.44 94 ALA A O 1
ATOM 798 N N . LEU A 1 95 ? 4.721 6.809 10.715 1.00 68.19 95 LEU A N 1
ATOM 799 C CA . LEU A 1 95 ? 4.688 8.218 11.132 1.00 68.19 95 LEU A CA 1
ATOM 800 C C . LEU A 1 95 ? 3.322 8.888 10.903 1.00 68.19 95 LEU A C 1
ATOM 802 O O . LEU A 1 95 ? 3.094 9.994 11.395 1.00 68.19 95 LEU A O 1
ATOM 806 N N . ASN A 1 96 ? 2.406 8.240 10.180 1.00 67.50 96 ASN A N 1
ATOM 807 C CA . ASN A 1 96 ? 1.040 8.718 10.022 1.00 67.50 96 ASN A CA 1
ATOM 808 C C . ASN A 1 96 ? 0.130 8.104 11.099 1.00 67.50 96 ASN A C 1
ATOM 810 O O . ASN A 1 96 ? -0.240 6.932 11.058 1.00 67.50 96 ASN A O 1
ATOM 814 N N . ASN A 1 97 ? -0.292 8.942 12.047 1.00 71.31 97 ASN A N 1
ATOM 815 C CA . ASN A 1 97 ? -1.278 8.582 13.075 1.00 71.31 97 ASN A CA 1
ATOM 816 C C . ASN A 1 97 ? -2.733 8.737 12.608 1.00 71.31 97 ASN A C 1
ATOM 818 O O . ASN A 1 97 ? -3.649 8.616 13.413 1.00 71.31 97 ASN A O 1
ATOM 822 N N . LEU A 1 98 ? -2.945 9.037 11.327 1.00 81.38 98 LEU A N 1
ATOM 823 C CA . LEU A 1 98 ? -4.272 9.275 10.778 1.00 81.38 98 LEU A CA 1
ATOM 824 C C . LEU A 1 98 ? -5.053 7.972 10.629 1.00 81.38 98 LEU A C 1
ATOM 826 O O . LEU A 1 98 ? -4.492 6.934 10.287 1.00 81.38 98 LEU A O 1
ATOM 830 N N . GLU A 1 99 ? -6.363 8.069 10.842 1.00 85.19 99 GLU A N 1
ATOM 831 C CA . GLU A 1 99 ? -7.291 6.942 10.728 1.00 85.19 99 GLU A CA 1
ATOM 832 C C . GLU A 1 99 ? -7.504 6.490 9.282 1.00 85.19 99 GLU A C 1
ATOM 834 O O . GLU A 1 99 ? -7.814 5.329 9.063 1.00 85.19 99 GLU A O 1
ATOM 839 N N . LYS A 1 100 ? -7.345 7.391 8.300 1.00 91.81 100 LYS A N 1
ATOM 840 C CA . LYS A 1 100 ? -7.603 7.123 6.878 1.00 91.81 100 LYS A CA 1
ATOM 841 C C . LYS A 1 100 ? -6.431 7.565 6.010 1.00 91.81 100 LYS A C 1
ATOM 843 O O . LYS A 1 100 ? -6.212 8.766 5.804 1.00 91.81 100 LYS A O 1
ATOM 848 N N . LEU A 1 101 ? -5.686 6.597 5.488 1.00 93.12 101 LEU A N 1
ATOM 849 C CA . LEU A 1 101 ? -4.480 6.819 4.697 1.00 93.12 101 LEU A CA 1
ATOM 850 C C . LEU A 1 101 ? -4.633 6.261 3.280 1.00 93.12 101 LEU A C 1
ATOM 852 O O . LEU A 1 101 ? -5.123 5.156 3.067 1.00 93.12 101 LEU A O 1
ATOM 856 N N . LYS A 1 102 ? -4.153 7.021 2.304 1.00 92.75 102 LYS A N 1
ATOM 857 C CA . LYS A 1 102 ? -3.989 6.591 0.923 1.00 92.75 102 LYS A CA 1
ATOM 858 C C . LYS A 1 102 ? -2.505 6.594 0.595 1.00 92.75 102 LYS A C 1
ATOM 860 O O . LYS A 1 102 ? -1.858 7.637 0.661 1.00 92.75 102 LYS A O 1
ATOM 865 N N . VAL A 1 103 ? -1.966 5.438 0.240 1.00 91.38 103 VAL A N 1
ATOM 866 C CA . VAL A 1 103 ? -0.553 5.288 -0.116 1.00 91.38 103 VAL A CA 1
ATOM 867 C C . VAL A 1 103 ? -0.449 5.014 -1.599 1.00 91.38 103 VAL A C 1
ATOM 869 O O . VAL A 1 103 ? -1.022 4.047 -2.084 1.00 91.38 103 VAL A O 1
ATOM 872 N N . ILE A 1 104 ? 0.301 5.841 -2.315 1.00 90.69 104 ILE A N 1
ATOM 873 C CA . ILE A 1 104 ? 0.613 5.623 -3.725 1.00 90.69 104 ILE A CA 1
ATOM 874 C C . ILE A 1 104 ? 2.068 5.181 -3.826 1.00 90.69 104 ILE A C 1
ATOM 876 O O . ILE A 1 104 ? 2.976 5.921 -3.455 1.00 90.69 104 ILE A O 1
ATOM 880 N N . ILE A 1 105 ? 2.287 3.974 -4.331 1.00 89.12 105 ILE A N 1
ATOM 881 C CA . ILE A 1 105 ? 3.595 3.426 -4.669 1.00 89.12 105 ILE A CA 1
ATOM 882 C C . ILE A 1 105 ? 3.789 3.616 -6.175 1.00 89.12 105 ILE A C 1
ATOM 884 O O . ILE A 1 105 ? 3.207 2.914 -7.007 1.00 89.12 105 ILE A O 1
ATOM 888 N N . SER A 1 106 ? 4.596 4.610 -6.519 1.00 87.00 106 SER A N 1
ATOM 889 C CA . SER A 1 106 ? 4.898 4.979 -7.899 1.00 87.00 106 SER A CA 1
ATOM 890 C C . SER A 1 106 ? 6.092 4.200 -8.448 1.00 87.00 106 SER A C 1
ATOM 892 O O . SER A 1 106 ? 6.961 3.748 -7.700 1.00 87.00 106 SER A O 1
ATOM 894 N N . ASN A 1 107 ? 6.160 4.080 -9.778 1.00 81.62 107 ASN A N 1
ATOM 895 C CA . ASN A 1 107 ? 7.196 3.324 -10.493 1.00 81.62 107 ASN A CA 1
ATOM 896 C C . ASN A 1 107 ? 7.309 1.869 -10.015 1.00 81.62 107 ASN A C 1
ATOM 898 O O . ASN A 1 107 ? 8.413 1.327 -9.900 1.00 81.62 107 ASN A O 1
ATOM 902 N N . SER A 1 108 ? 6.163 1.226 -9.766 1.00 80.38 108 SER A N 1
ATOM 903 C CA . SER A 1 108 ? 6.099 -0.125 -9.196 1.00 80.38 108 SER A CA 1
ATOM 904 C C . SER A 1 108 ? 6.831 -1.173 -10.042 1.00 80.38 108 SER A C 1
ATOM 906 O O . SER A 1 108 ? 7.301 -2.162 -9.495 1.00 80.38 108 SER A O 1
ATOM 908 N N . MET A 1 109 ? 7.027 -0.931 -11.343 1.00 81.19 109 MET A N 1
ATOM 909 C CA . MET A 1 109 ? 7.806 -1.811 -12.222 1.00 81.19 109 MET A CA 1
ATOM 910 C C . MET A 1 109 ? 9.293 -1.873 -11.836 1.00 81.19 109 MET A C 1
ATOM 912 O O . MET A 1 109 ? 9.872 -2.950 -11.742 1.00 81.19 109 MET A O 1
ATOM 916 N N . LYS A 1 110 ? 9.916 -0.729 -11.521 1.00 78.94 110 LYS A N 1
ATOM 917 C CA . LYS A 1 110 ? 11.315 -0.695 -11.058 1.00 78.94 110 LYS A CA 1
ATOM 918 C C . LYS A 1 110 ? 11.463 -1.412 -9.717 1.00 78.94 110 LYS A C 1
ATOM 920 O O . LYS A 1 110 ? 12.404 -2.171 -9.515 1.00 78.94 110 LYS A O 1
ATOM 925 N N . ILE A 1 111 ? 10.491 -1.198 -8.833 1.00 77.44 111 ILE A N 1
ATOM 926 C CA . ILE A 1 111 ? 10.405 -1.876 -7.540 1.00 77.44 111 ILE A CA 1
ATOM 927 C C . ILE A 1 111 ? 10.295 -3.388 -7.754 1.00 77.44 111 ILE A C 1
ATOM 929 O O . ILE A 1 111 ? 11.019 -4.139 -7.122 1.00 77.44 111 ILE A O 1
ATOM 933 N N . PHE A 1 112 ? 9.445 -3.837 -8.674 1.00 77.81 112 PHE A N 1
ATOM 934 C CA . PHE A 1 112 ? 9.255 -5.250 -8.993 1.00 77.81 112 PHE A CA 1
ATOM 935 C C . PHE A 1 112 ? 10.504 -5.922 -9.588 1.00 77.81 112 PHE A C 1
ATOM 937 O O . PHE A 1 112 ? 10.747 -7.098 -9.335 1.00 77.81 112 PHE A O 1
ATOM 944 N N . HIS A 1 113 ? 11.296 -5.214 -10.395 1.00 76.81 113 HIS A N 1
ATOM 945 C CA . HIS A 1 113 ? 12.522 -5.788 -10.957 1.00 76.81 113 HIS A CA 1
ATOM 946 C C . HIS A 1 113 ? 13.644 -5.903 -9.922 1.00 76.81 113 HIS A C 1
ATOM 948 O O . HIS A 1 113 ? 14.373 -6.894 -9.903 1.00 76.81 113 HIS A O 1
ATOM 954 N N . GLU A 1 114 ? 13.787 -4.900 -9.059 1.00 75.88 114 GLU A N 1
ATOM 955 C CA . GLU A 1 114 ? 14.880 -4.836 -8.083 1.00 75.88 114 GLU A CA 1
ATOM 956 C C . GLU A 1 114 ? 14.545 -5.600 -6.785 1.00 75.88 114 GLU A C 1
ATOM 958 O O . GLU A 1 114 ? 15.399 -6.250 -6.164 1.00 75.88 114 GLU A O 1
ATOM 963 N N . LEU A 1 115 ? 13.272 -5.572 -6.380 1.00 70.50 115 LEU A N 1
ATOM 964 C CA . LEU A 1 115 ? 12.725 -6.308 -5.244 1.00 70.50 115 LEU A CA 1
ATOM 965 C C . LEU A 1 115 ? 12.013 -7.559 -5.760 1.00 70.50 115 LEU A C 1
ATOM 967 O O . LEU A 1 115 ? 11.175 -7.483 -6.644 1.00 70.50 115 LEU A O 1
ATOM 971 N N . SER A 1 116 ? 12.274 -8.724 -5.167 1.00 71.06 116 SER A N 1
ATOM 972 C CA . SER A 1 116 ? 11.465 -9.915 -5.461 1.00 71.06 116 SER A CA 1
ATOM 973 C C . SER A 1 116 ? 9.989 -9.604 -5.204 1.00 71.06 116 SER A C 1
ATOM 975 O O . SER A 1 116 ? 9.663 -9.126 -4.114 1.00 71.06 116 SER A O 1
ATOM 977 N N . ILE A 1 117 ? 9.100 -9.912 -6.159 1.00 68.44 117 ILE A N 1
ATOM 978 C CA . ILE A 1 117 ? 7.653 -9.678 -6.013 1.00 68.44 117 ILE A CA 1
ATOM 979 C C . ILE A 1 117 ? 7.113 -10.238 -4.694 1.00 68.44 117 ILE A C 1
ATOM 981 O O . ILE A 1 117 ? 6.328 -9.581 -4.019 1.00 68.44 117 ILE A O 1
ATOM 985 N N . TYR A 1 118 ? 7.584 -11.419 -4.290 1.00 70.81 118 TYR A N 1
ATOM 986 C CA . TYR A 1 118 ? 7.153 -12.067 -3.056 1.00 70.81 118 TYR A CA 1
ATOM 987 C C . TYR A 1 118 ? 7.463 -11.223 -1.819 1.00 70.81 118 TYR A C 1
ATOM 989 O O . TYR A 1 118 ? 6.662 -11.177 -0.893 1.00 70.81 118 TYR A O 1
ATOM 997 N N . LEU A 1 119 ? 8.605 -10.531 -1.815 1.00 72.56 119 LEU A N 1
ATOM 998 C CA . LEU A 1 119 ? 9.002 -9.673 -0.706 1.00 72.56 119 LEU A CA 1
ATOM 999 C C . LEU A 1 119 ? 8.157 -8.397 -0.665 1.00 72.56 119 LEU A C 1
ATOM 1001 O O . LEU A 1 119 ? 7.730 -7.987 0.407 1.00 72.56 119 LEU A O 1
ATOM 1005 N N . LEU A 1 120 ? 7.887 -7.793 -1.824 1.00 76.06 120 LEU A N 1
ATOM 1006 C CA . LEU A 1 120 ? 7.060 -6.590 -1.913 1.00 76.06 120 LEU A CA 1
ATOM 1007 C C . LEU A 1 120 ? 5.624 -6.855 -1.450 1.00 76.06 120 LEU A C 1
ATOM 1009 O O . LEU A 1 120 ? 5.106 -6.107 -0.626 1.00 76.06 120 LEU A O 1
ATOM 1013 N N . VAL A 1 121 ? 5.019 -7.944 -1.933 1.00 76.62 121 VAL A N 1
ATOM 1014 C CA . VAL A 1 121 ? 3.683 -8.378 -1.501 1.00 76.62 121 VAL A CA 1
ATOM 1015 C C . VAL A 1 121 ? 3.680 -8.666 -0.002 1.00 76.62 121 VAL A C 1
ATOM 1017 O O . VAL A 1 121 ? 2.819 -8.159 0.702 1.00 76.62 121 VAL A O 1
ATOM 1020 N N . TYR A 1 122 ? 4.687 -9.379 0.513 1.00 79.94 122 TYR A N 1
ATOM 1021 C CA . TYR A 1 122 ? 4.793 -9.668 1.944 1.00 79.94 122 TYR A CA 1
ATOM 1022 C C . TYR A 1 122 ? 4.856 -8.403 2.816 1.00 79.94 122 TYR A C 1
ATOM 1024 O O . TYR A 1 122 ? 4.174 -8.320 3.836 1.00 79.94 122 TYR A O 1
ATOM 1032 N N . ILE A 1 123 ? 5.662 -7.410 2.428 1.00 77.75 123 ILE A N 1
ATOM 1033 C CA . ILE A 1 123 ? 5.772 -6.147 3.173 1.00 77.75 123 ILE A CA 1
ATOM 1034 C C . ILE A 1 123 ? 4.443 -5.388 3.139 1.00 77.75 123 ILE A C 1
ATOM 1036 O O . ILE A 1 123 ? 4.008 -4.868 4.165 1.00 77.75 123 ILE A O 1
ATOM 1040 N N . ILE A 1 124 ? 3.793 -5.332 1.975 1.00 83.31 124 ILE A N 1
ATOM 1041 C CA . ILE A 1 124 ? 2.491 -4.680 1.822 1.00 83.31 124 ILE A CA 1
ATOM 1042 C C . ILE A 1 124 ? 1.442 -5.378 2.692 1.00 83.31 124 ILE A C 1
ATOM 1044 O O . ILE A 1 124 ? 0.788 -4.705 3.483 1.00 83.31 124 ILE A O 1
ATOM 1048 N N . ASP A 1 125 ? 1.339 -6.706 2.622 1.00 82.81 125 ASP A N 1
ATOM 1049 C CA . ASP A 1 125 ? 0.406 -7.492 3.433 1.00 82.81 125 ASP A CA 1
ATOM 1050 C C . ASP A 1 125 ? 0.622 -7.226 4.923 1.00 82.81 125 ASP A C 1
ATOM 1052 O O . ASP A 1 125 ? -0.327 -6.923 5.646 1.00 82.81 125 ASP A O 1
ATOM 1056 N N . LYS A 1 126 ? 1.880 -7.25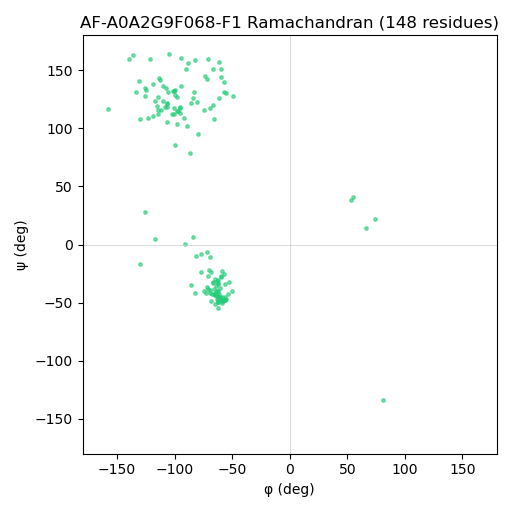9 5.378 1.00 84.62 126 LYS A N 1
ATOM 1057 C CA . LYS A 1 126 ? 2.239 -6.953 6.767 1.00 84.62 126 LYS A CA 1
ATOM 1058 C C . LYS A 1 126 ? 1.726 -5.571 7.180 1.00 84.62 126 LYS A C 1
ATOM 1060 O O . LYS A 1 126 ? 1.094 -5.450 8.225 1.00 84.62 126 LYS A O 1
ATOM 1065 N N . ILE A 1 127 ? 1.937 -4.547 6.354 1.00 86.06 127 ILE A N 1
ATOM 1066 C CA . ILE A 1 127 ? 1.481 -3.182 6.645 1.00 86.06 127 ILE A CA 1
ATOM 1067 C C . ILE A 1 127 ? -0.049 -3.088 6.673 1.00 86.06 127 ILE A C 1
ATOM 1069 O O . ILE A 1 127 ? -0.601 -2.437 7.563 1.00 86.06 127 ILE A O 1
ATOM 1073 N N . LEU A 1 128 ? -0.745 -3.723 5.724 1.00 87.12 128 LEU A N 1
ATOM 1074 C CA . LEU A 1 128 ? -2.209 -3.731 5.690 1.00 87.12 128 LEU A CA 1
ATOM 1075 C C . LEU A 1 128 ? -2.781 -4.395 6.950 1.00 87.12 128 LEU A C 1
ATOM 1077 O O . LEU A 1 128 ? -3.715 -3.849 7.541 1.00 87.12 128 LEU A O 1
ATOM 1081 N N . ILE A 1 129 ? -2.200 -5.517 7.393 1.00 85.31 129 ILE A N 1
ATOM 1082 C CA . ILE A 1 129 ? -2.589 -6.219 8.627 1.00 85.31 129 ILE A CA 1
ATOM 1083 C C . ILE A 1 129 ? -2.313 -5.348 9.851 1.00 85.31 129 ILE A C 1
ATOM 1085 O O . ILE A 1 129 ? -3.205 -5.154 10.673 1.00 85.31 129 ILE A O 1
ATOM 1089 N N . GLU A 1 130 ? -1.103 -4.803 9.983 1.00 86.94 130 GLU A N 1
ATOM 1090 C CA . GLU A 1 130 ? -0.733 -3.963 11.126 1.00 86.94 130 GLU A CA 1
ATOM 1091 C C . GLU A 1 130 ? -1.691 -2.779 11.253 1.00 86.94 130 GLU A C 1
ATOM 1093 O O . GLU A 1 130 ? -2.279 -2.565 12.314 1.00 86.94 130 GLU A O 1
ATOM 1098 N N . LYS A 1 131 ? -1.962 -2.068 10.153 1.00 87.25 131 LYS A N 1
ATOM 1099 C CA . LYS A 1 131 ? -2.896 -0.937 10.177 1.00 87.25 131 LYS A CA 1
ATOM 1100 C C . LYS A 1 131 ? -4.328 -1.362 10.467 1.00 87.25 131 LYS A C 1
ATOM 1102 O O . LYS A 1 131 ? -4.989 -0.698 11.262 1.00 87.25 131 LYS A O 1
ATOM 1107 N N . PHE A 1 132 ? -4.769 -2.497 9.933 1.00 87.50 132 PHE A N 1
ATOM 1108 C CA . PHE A 1 132 ? -6.075 -3.062 10.264 1.00 87.50 132 PHE A CA 1
ATOM 1109 C C . PHE A 1 132 ? -6.194 -3.338 11.766 1.00 87.50 132 PHE A C 1
ATOM 1111 O O . PHE A 1 132 ? -7.139 -2.889 12.413 1.00 87.50 132 PHE A O 1
ATOM 1118 N N . THR A 1 133 ? -5.195 -4.005 12.351 1.00 86.25 133 THR A N 1
ATOM 1119 C CA . THR A 1 133 ? -5.161 -4.268 13.794 1.00 86.25 133 THR A CA 1
ATOM 1120 C C . THR A 1 133 ? -5.048 -2.982 14.609 1.00 86.25 133 THR A C 1
ATOM 1122 O O . THR A 1 133 ? -5.605 -2.918 15.696 1.00 86.25 133 THR A O 1
ATOM 1125 N N . GLU A 1 134 ? -4.432 -1.914 14.107 1.00 87.50 134 GLU A N 1
ATOM 1126 C CA . GLU A 1 134 ? -4.454 -0.589 14.747 1.00 87.50 134 GLU A CA 1
ATOM 1127 C C . GLU A 1 134 ? -5.819 0.126 14.646 1.00 87.50 134 GLU A C 1
ATOM 1129 O O . GLU A 1 134 ? -5.985 1.183 15.252 1.00 87.50 134 GLU A O 1
ATOM 1134 N N . GLY A 1 135 ? -6.794 -0.418 13.908 1.00 87.62 135 GLY A N 1
ATOM 1135 C CA . GLY A 1 135 ? -8.073 0.247 13.633 1.00 87.62 135 GLY A CA 1
ATOM 1136 C C . GLY A 1 135 ? -7.952 1.385 12.615 1.00 87.62 135 GLY A C 1
ATOM 1137 O O . GLY A 1 135 ? -8.788 2.286 12.602 1.00 87.62 135 GLY A O 1
ATOM 1138 N N . LYS A 1 136 ? -6.899 1.369 11.792 1.00 88.81 136 LYS A N 1
ATOM 1139 C CA . LYS A 1 136 ? -6.626 2.377 10.767 1.00 88.81 136 LYS A CA 1
ATOM 1140 C C . LYS A 1 136 ? -6.928 1.823 9.383 1.00 88.81 136 LYS A C 1
ATOM 1142 O O . LYS A 1 136 ? -6.437 0.760 8.995 1.00 88.81 136 LYS A O 1
ATOM 1147 N N . GLU A 1 137 ? -7.677 2.605 8.627 1.00 90.88 137 GLU A N 1
ATOM 1148 C CA . GLU A 1 137 ? -8.019 2.328 7.247 1.00 90.88 137 GLU A CA 1
ATOM 1149 C C . GLU A 1 137 ? -6.900 2.803 6.318 1.00 90.88 137 GLU A C 1
ATOM 1151 O O . GLU A 1 137 ? -6.487 3.970 6.334 1.00 90.88 137 GLU A O 1
ATOM 1156 N N . ILE A 1 138 ? -6.417 1.900 5.474 1.00 91.19 138 ILE A N 1
ATOM 1157 C CA . ILE A 1 138 ? -5.373 2.180 4.499 1.00 91.19 138 ILE A CA 1
ATOM 1158 C C . ILE A 1 138 ? -5.741 1.610 3.129 1.00 91.19 138 ILE A C 1
ATOM 1160 O O . ILE A 1 138 ? -6.116 0.447 2.984 1.00 91.19 138 ILE A O 1
ATOM 1164 N N . LYS A 1 139 ? -5.612 2.454 2.105 1.00 91.25 139 LYS A N 1
ATOM 1165 C CA . LYS A 1 139 ? -5.776 2.086 0.695 1.00 91.25 139 LYS A CA 1
ATOM 1166 C C . LYS A 1 139 ? -4.428 2.247 0.007 1.00 91.25 139 LYS A C 1
ATOM 1168 O O . LYS A 1 139 ? -3.913 3.365 -0.095 1.00 91.25 139 LYS A O 1
ATOM 1173 N N . MET A 1 140 ? -3.824 1.143 -0.410 1.00 90.44 140 MET A N 1
ATOM 1174 C CA . MET 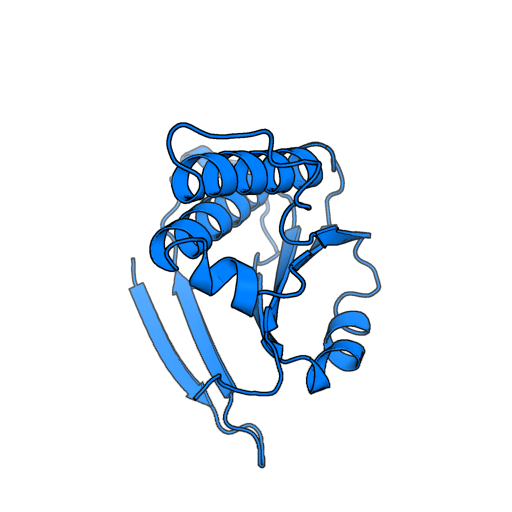A 1 140 ? -2.526 1.135 -1.077 1.00 90.44 140 MET A CA 1
ATOM 1175 C C . MET A 1 140 ? -2.703 0.963 -2.578 1.00 90.44 140 MET A C 1
ATOM 1177 O O . MET A 1 140 ? -3.409 0.072 -3.027 1.00 90.44 140 MET A O 1
ATOM 1181 N N . PHE A 1 141 ? -2.023 1.797 -3.352 1.00 89.12 141 PHE A N 1
ATOM 1182 C CA . PHE A 1 141 ? -2.038 1.772 -4.805 1.00 89.12 141 PHE A CA 1
ATOM 1183 C C . PHE A 1 141 ? -0.642 1.473 -5.321 1.00 89.12 141 PHE A C 1
ATOM 1185 O O . PHE A 1 141 ? 0.289 2.221 -5.033 1.00 89.12 141 PHE A O 1
ATOM 1192 N N . MET A 1 142 ? -0.497 0.424 -6.119 1.00 87.81 142 MET A N 1
ATOM 1193 C CA . MET A 1 142 ? 0.719 0.167 -6.883 1.00 87.81 142 MET A CA 1
ATOM 1194 C C . MET A 1 142 ? 0.496 0.578 -8.330 1.00 87.81 142 MET A C 1
ATOM 1196 O O . MET A 1 142 ? -0.294 -0.047 -9.037 1.00 87.81 142 MET A O 1
ATOM 1200 N N . ILE A 1 143 ? 1.187 1.634 -8.763 1.00 87.94 143 ILE A N 1
ATOM 1201 C CA . ILE A 1 143 ? 1.097 2.141 -10.133 1.00 87.94 143 ILE A CA 1
ATOM 1202 C C . ILE A 1 143 ? 2.272 1.597 -10.949 1.00 87.94 143 ILE A C 1
ATOM 1204 O O . ILE A 1 143 ? 3.440 1.905 -10.669 1.00 87.94 143 ILE A O 1
ATOM 1208 N N . PHE A 1 144 ? 1.954 0.771 -11.943 1.00 85.44 144 PHE A N 1
ATOM 1209 C CA . PHE A 1 144 ? 2.889 0.197 -12.910 1.00 85.44 144 PHE A CA 1
ATOM 1210 C C . PHE A 1 144 ? 2.964 1.038 -14.188 1.00 85.44 144 PHE A C 1
ATOM 1212 O O . PHE A 1 144 ? 2.071 1.830 -14.489 1.00 85.44 144 PHE A O 1
ATOM 1219 N N . SER A 1 145 ? 4.039 0.859 -14.957 1.00 84.12 145 SER A N 1
ATOM 1220 C CA . SER A 1 145 ? 4.138 1.429 -16.300 1.00 84.12 145 SER A CA 1
ATOM 1221 C C . SER A 1 145 ? 3.016 0.901 -17.196 1.00 84.12 145 SER A C 1
ATOM 1223 O O . SER A 1 145 ? 2.549 -0.222 -17.027 1.00 84.12 145 SER A O 1
ATOM 1225 N N . ASN A 1 146 ? 2.601 1.709 -18.173 1.00 78.62 146 ASN A N 1
ATOM 1226 C CA . ASN A 1 146 ? 1.622 1.291 -19.184 1.00 78.62 146 ASN A CA 1
ATOM 1227 C C . ASN A 1 146 ? 2.113 0.119 -20.037 1.00 78.62 146 ASN A C 1
ATOM 1229 O O . ASN A 1 146 ? 1.317 -0.680 -20.521 1.00 78.62 146 ASN A O 1
ATOM 1233 N N . GLU A 1 147 ? 3.424 0.049 -20.236 1.00 72.38 147 GLU A N 1
ATOM 1234 C CA . GLU A 1 147 ? 4.077 -1.031 -20.950 1.00 72.38 147 GLU A CA 1
ATOM 1235 C C . GLU A 1 147 ? 4.354 -2.166 -19.960 1.00 72.38 147 GLU A C 1
ATOM 1237 O O . GLU A 1 147 ? 5.037 -1.976 -18.946 1.00 72.38 147 GLU A O 1
ATOM 1242 N N . LEU A 1 148 ? 3.815 -3.349 -20.263 1.00 57.41 148 LEU A N 1
ATOM 1243 C CA . LEU A 1 148 ? 4.413 -4.599 -19.814 1.00 57.41 148 LEU A CA 1
ATOM 1244 C C . LEU A 1 148 ? 5.749 -4.663 -20.551 1.00 57.41 148 LEU A C 1
ATOM 1246 O O . LEU A 1 148 ? 5.740 -4.779 -21.773 1.00 57.41 148 LEU A O 1
ATOM 1250 N N . ALA A 1 149 ? 6.863 -4.472 -19.844 1.00 50.69 149 ALA A N 1
ATOM 1251 C CA . ALA A 1 149 ? 8.182 -4.615 -20.452 1.00 50.69 149 ALA A CA 1
ATOM 1252 C C . ALA A 1 149 ? 8.237 -5.950 -21.218 1.00 50.69 149 ALA A C 1
ATOM 1254 O O . ALA A 1 149 ? 7.841 -6.977 -20.659 1.00 50.69 149 ALA A O 1
ATOM 1255 N N . GLU A 1 150 ? 8.646 -5.889 -22.491 1.00 35.97 150 GLU A N 1
ATOM 1256 C CA . GLU A 1 150 ? 8.902 -7.064 -23.339 1.00 35.97 150 GLU A CA 1
ATOM 1257 C C . GLU A 1 150 ? 9.914 -8.025 -22.702 1.00 35.97 150 GLU A C 1
ATOM 1259 O O . GLU A 1 150 ? 10.891 -7.548 -22.073 1.00 35.97 150 GLU A O 1
#

Radius of gyration: 16.34 Å; Cα contacts (8 Å, |Δi|>4): 182; chains: 1; bounding box: 45×31×45 Å

Mean predicted aligned error: 8.82 Å